Protein AF-A0A7J8EE40-F1 (afdb_monomer_lite)

Structure (mmCIF, N/CA/C/O backbone):
data_AF-A0A7J8EE40-F1
#
_entry.id   AF-A0A7J8EE40-F1
#
loop_
_atom_site.group_PDB
_atom_site.id
_atom_site.type_symbol
_atom_site.label_atom_id
_atom_site.label_alt_id
_atom_site.label_comp_id
_atom_site.label_asym_id
_atom_site.label_entity_id
_atom_site.label_seq_id
_atom_site.pdbx_PDB_ins_code
_atom_site.Cartn_x
_atom_site.Cartn_y
_atom_site.Cartn_z
_atom_site.occupancy
_atom_site.B_iso_or_equiv
_atom_site.auth_seq_id
_atom_site.auth_comp_id
_atom_site.auth_asym_id
_atom_site.auth_atom_id
_atom_site.pdbx_PDB_model_num
ATOM 1 N N . MET A 1 1 ? 17.249 2.485 -34.793 1.00 63.22 1 MET A N 1
ATOM 2 C CA . MET A 1 1 ? 15.797 2.549 -34.500 1.00 63.22 1 MET A CA 1
ATOM 3 C C . MET A 1 1 ? 15.400 1.572 -33.396 1.00 63.22 1 MET A C 1
ATOM 5 O O . MET A 1 1 ? 14.830 2.034 -32.425 1.00 63.22 1 MET A O 1
ATOM 9 N N . ALA A 1 2 ? 15.763 0.284 -33.465 1.00 83.50 2 ALA A N 1
ATOM 10 C CA . ALA A 1 2 ? 15.407 -0.695 -32.423 1.00 83.50 2 ALA A CA 1
ATOM 11 C C . ALA A 1 2 ? 15.972 -0.383 -31.015 1.00 83.50 2 ALA A C 1
ATOM 13 O O . ALA A 1 2 ? 15.252 -0.486 -30.031 1.00 83.50 2 ALA A O 1
ATOM 14 N N . GLU A 1 3 ? 17.230 0.056 -30.911 1.00 87.75 3 GLU A N 1
ATOM 15 C CA . GLU A 1 3 ? 17.862 0.392 -29.620 1.00 87.75 3 GLU A CA 1
ATOM 16 C C . GLU A 1 3 ? 17.229 1.620 -28.939 1.00 87.75 3 GLU A C 1
ATOM 18 O O . GLU A 1 3 ? 17.011 1.630 -27.730 1.00 87.75 3 GLU A O 1
ATOM 23 N N . ALA A 1 4 ? 16.862 2.640 -29.721 1.00 91.94 4 ALA A N 1
ATOM 24 C CA . ALA A 1 4 ? 16.192 3.832 -29.204 1.00 91.94 4 ALA A CA 1
ATOM 25 C C . ALA A 1 4 ? 14.808 3.506 -28.611 1.00 91.94 4 ALA A C 1
ATOM 27 O O . ALA A 1 4 ? 14.447 4.058 -27.571 1.00 91.94 4 ALA A O 1
ATOM 28 N N . GLU A 1 5 ? 14.059 2.580 -29.224 1.00 94.56 5 GLU A N 1
ATOM 29 C CA . GLU A 1 5 ? 12.792 2.102 -28.656 1.00 94.56 5 GLU A CA 1
ATOM 30 C C . GLU A 1 5 ? 13.018 1.302 -27.364 1.00 94.56 5 GLU A C 1
ATOM 32 O O . GLU A 1 5 ? 12.320 1.554 -26.388 1.00 94.56 5 GLU A O 1
ATOM 37 N N . LEU A 1 6 ? 14.046 0.446 -27.279 1.00 95.56 6 LEU A N 1
ATOM 38 C CA . LEU A 1 6 ? 14.386 -0.251 -26.025 1.00 95.56 6 LEU A CA 1
ATOM 39 C C . LEU A 1 6 ? 14.732 0.727 -24.889 1.00 95.56 6 LEU A C 1
ATOM 41 O O . LEU A 1 6 ? 14.293 0.548 -23.753 1.00 95.56 6 LEU A O 1
ATOM 45 N N . HIS A 1 7 ? 15.481 1.796 -25.171 1.00 97.19 7 HIS A N 1
ATOM 46 C CA . HIS A 1 7 ? 15.752 2.836 -24.174 1.00 97.19 7 HIS A CA 1
ATOM 47 C C . HIS A 1 7 ? 14.479 3.546 -23.704 1.00 97.19 7 HIS A C 1
ATOM 49 O O . HIS A 1 7 ? 14.327 3.819 -22.511 1.00 97.19 7 HIS A O 1
ATOM 55 N N . LYS A 1 8 ? 13.556 3.830 -24.624 1.00 97.38 8 LYS A N 1
ATOM 56 C CA . LYS A 1 8 ? 12.263 4.437 -24.307 1.00 97.38 8 LYS A CA 1
ATOM 57 C C . LYS A 1 8 ? 11.391 3.504 -23.465 1.00 97.38 8 LYS A C 1
ATOM 59 O O . LYS A 1 8 ? 10.875 3.946 -22.441 1.00 97.38 8 LYS A O 1
ATOM 64 N N . GLU A 1 9 ? 11.286 2.229 -23.833 1.00 97.25 9 GLU A N 1
ATOM 65 C CA . GLU A 1 9 ? 10.580 1.201 -23.054 1.00 97.25 9 GLU A CA 1
ATOM 66 C C . GLU A 1 9 ? 11.168 1.072 -21.643 1.00 97.25 9 GLU A C 1
ATOM 68 O O . GLU A 1 9 ? 10.432 1.005 -20.658 1.00 97.25 9 GLU A O 1
ATOM 73 N N . ARG A 1 10 ? 12.499 1.124 -21.512 1.00 97.75 10 ARG A N 1
ATOM 74 C CA . ARG A 1 10 ? 13.167 1.103 -20.207 1.00 97.75 10 ARG A CA 1
ATOM 75 C C . ARG A 1 10 ? 12.779 2.301 -19.342 1.00 97.75 10 ARG A C 1
ATOM 77 O O . ARG A 1 10 ? 12.469 2.137 -18.164 1.00 97.75 10 ARG A O 1
ATOM 84 N N . LEU A 1 11 ? 12.801 3.509 -19.906 1.00 98.31 11 LEU A N 1
ATOM 85 C CA . LEU A 1 11 ? 12.410 4.723 -19.182 1.00 98.31 11 LEU A CA 1
ATOM 86 C C . LEU A 1 11 ? 10.942 4.671 -18.745 1.00 98.31 11 LEU A C 1
ATOM 88 O O . LEU A 1 11 ? 10.630 5.068 -17.622 1.00 98.31 11 LEU A O 1
ATOM 92 N N . GLN A 1 12 ? 10.061 4.141 -19.596 1.00 98.31 12 GLN A N 1
ATOM 93 C CA . GLN A 1 12 ? 8.657 3.913 -19.256 1.00 98.31 12 GLN A CA 1
ATOM 94 C C . GLN A 1 12 ? 8.516 2.921 -18.096 1.00 98.31 12 GLN A C 1
ATOM 96 O O . GLN A 1 12 ? 7.866 3.250 -17.107 1.00 98.31 12 GLN A O 1
ATOM 101 N N . ALA A 1 13 ? 9.196 1.772 -18.150 1.00 98.25 13 ALA A N 1
ATOM 102 C CA . ALA A 1 13 ? 9.167 0.780 -17.075 1.00 98.25 13 ALA A CA 1
ATOM 103 C C . ALA A 1 13 ? 9.668 1.357 -15.737 1.00 98.25 13 ALA A C 1
ATOM 105 O O . ALA A 1 13 ? 9.078 1.106 -14.688 1.00 98.25 13 ALA A O 1
ATOM 106 N N . ILE A 1 14 ? 10.714 2.191 -15.754 1.00 98.44 14 ILE A N 1
ATOM 107 C CA . ILE A 1 14 ? 11.203 2.879 -14.548 1.00 98.44 14 ILE A CA 1
ATOM 108 C C . ILE A 1 14 ? 10.144 3.842 -13.995 1.00 98.44 14 ILE A C 1
ATOM 110 O O . ILE A 1 14 ? 9.914 3.864 -12.785 1.00 98.44 14 ILE A O 1
ATOM 114 N N . ALA A 1 15 ? 9.498 4.636 -14.851 1.00 98.56 15 ALA A N 1
ATOM 115 C CA . ALA A 1 15 ? 8.457 5.569 -14.425 1.00 98.56 15 ALA A CA 1
ATOM 116 C C . ALA A 1 15 ? 7.242 4.836 -13.828 1.00 98.56 15 ALA A C 1
ATOM 118 O O . ALA A 1 15 ? 6.746 5.220 -12.767 1.00 98.56 15 ALA A O 1
ATOM 119 N N . GLU A 1 16 ? 6.805 3.746 -14.459 1.00 98.56 16 GLU A N 1
ATOM 120 C CA . GLU A 1 16 ? 5.727 2.891 -13.953 1.00 98.56 16 GLU A CA 1
ATOM 121 C C . GLU A 1 16 ? 6.097 2.241 -12.617 1.00 98.56 16 GLU A C 1
ATOM 123 O O . GLU A 1 16 ? 5.300 2.280 -11.677 1.00 98.56 16 GLU A O 1
ATOM 128 N N . LYS A 1 17 ? 7.328 1.730 -12.485 1.00 98.56 17 LYS A N 1
ATOM 129 C CA . LYS A 1 17 ? 7.853 1.186 -11.225 1.00 98.56 17 LYS A CA 1
ATOM 130 C C . LYS A 1 17 ? 7.788 2.227 -10.109 1.00 98.56 17 LYS A C 1
ATOM 132 O O . LYS A 1 17 ? 7.279 1.940 -9.030 1.00 98.56 17 LYS A O 1
ATOM 137 N N . ARG A 1 18 ? 8.236 3.461 -10.370 1.00 98.50 18 ARG A N 1
ATOM 138 C CA . ARG A 1 18 ? 8.162 4.567 -9.398 1.00 98.50 18 ARG A CA 1
ATOM 139 C C . ARG A 1 18 ? 6.728 4.884 -8.989 1.00 98.50 18 ARG A C 1
ATOM 141 O O . ARG A 1 18 ? 6.476 5.067 -7.803 1.00 98.50 18 ARG A O 1
ATOM 148 N N . LYS A 1 19 ? 5.795 4.892 -9.943 1.00 98.62 19 LYS A N 1
ATOM 149 C CA . LYS A 1 19 ? 4.369 5.080 -9.656 1.00 98.62 19 LYS A CA 1
ATOM 150 C C . LYS A 1 19 ? 3.834 3.980 -8.732 1.00 98.62 19 LYS A C 1
ATOM 152 O O . LYS A 1 19 ? 3.134 4.286 -7.769 1.00 98.62 19 LYS A O 1
ATOM 157 N N . ARG A 1 20 ? 4.192 2.715 -8.972 1.00 98.38 20 ARG A N 1
ATOM 158 C CA . ARG A 1 20 ? 3.771 1.610 -8.094 1.00 98.38 20 ARG A CA 1
ATOM 159 C C . ARG A 1 20 ? 4.398 1.673 -6.713 1.00 98.38 20 ARG A C 1
ATOM 161 O O . ARG A 1 20 ? 3.694 1.46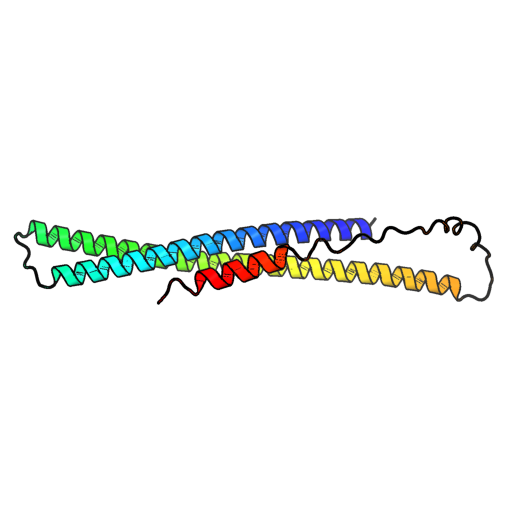3 -5.737 1.00 98.38 20 ARG A O 1
ATOM 168 N N . GLN A 1 21 ? 5.662 2.070 -6.610 1.00 98.69 21 GLN A N 1
ATOM 169 C CA . GLN A 1 21 ? 6.301 2.309 -5.315 1.00 98.69 21 GLN A CA 1
ATOM 170 C C . GLN A 1 21 ? 5.566 3.382 -4.499 1.00 98.69 21 GLN A C 1
ATOM 172 O O . GLN A 1 21 ? 5.340 3.184 -3.310 1.00 98.69 21 GLN A O 1
ATOM 177 N N . THR A 1 22 ? 5.142 4.486 -5.126 1.00 98.56 22 THR A N 1
ATOM 178 C CA . THR A 1 22 ? 4.371 5.527 -4.422 1.00 98.56 22 THR A CA 1
ATOM 179 C C . THR A 1 22 ? 2.982 5.057 -3.993 1.00 98.56 22 THR A C 1
ATOM 181 O O . THR A 1 22 ? 2.508 5.449 -2.933 1.00 98.56 22 THR A O 1
ATOM 184 N N . GLU A 1 23 ? 2.336 4.206 -4.789 1.00 98.62 23 GLU A N 1
ATOM 185 C CA . GLU A 1 23 ? 1.025 3.639 -4.459 1.00 98.62 23 GLU A CA 1
ATOM 186 C C . GLU A 1 23 ? 1.116 2.639 -3.297 1.00 98.62 23 GLU A C 1
ATOM 188 O O . GLU A 1 23 ? 0.312 2.707 -2.369 1.00 98.62 23 GLU A O 1
ATOM 193 N N . ILE A 1 24 ? 2.141 1.778 -3.297 1.00 98.75 24 ILE A N 1
ATOM 194 C CA . ILE A 1 24 ? 2.444 0.853 -2.193 1.00 98.75 24 ILE A CA 1
ATOM 195 C C . ILE A 1 24 ? 2.705 1.627 -0.898 1.00 98.75 24 ILE A C 1
ATOM 197 O O . ILE A 1 24 ? 2.150 1.280 0.140 1.00 98.75 24 ILE A O 1
ATOM 201 N N . GLU A 1 25 ? 3.521 2.682 -0.951 1.00 98.81 25 GLU A N 1
ATOM 202 C CA . GLU A 1 25 ? 3.813 3.519 0.217 1.00 98.81 25 GLU A CA 1
ATOM 203 C C . GLU A 1 25 ? 2.540 4.171 0.775 1.00 98.81 25 GLU A C 1
ATOM 205 O O . GLU A 1 25 ? 2.297 4.115 1.977 1.00 98.81 25 GLU A O 1
ATOM 210 N N . GLY A 1 26 ? 1.680 4.715 -0.093 1.00 98.75 26 GLY A N 1
ATOM 211 C CA . GLY A 1 26 ? 0.396 5.278 0.330 1.00 98.75 26 GLY A CA 1
ATOM 212 C C . GLY A 1 26 ? -0.517 4.240 0.989 1.00 98.75 26 GLY A C 1
ATOM 213 O O . GLY A 1 26 ? -1.113 4.508 2.029 1.00 98.75 26 GLY A O 1
ATOM 214 N N . LYS A 1 27 ? -0.585 3.024 0.435 1.00 98.69 27 LYS A N 1
ATOM 215 C CA . LYS A 1 27 ? -1.369 1.923 1.013 1.00 98.69 27 LYS A CA 1
ATOM 216 C C . LYS A 1 27 ? -0.823 1.443 2.356 1.00 98.69 27 LYS A C 1
ATOM 218 O O . LYS A 1 27 ? -1.604 1.110 3.241 1.00 98.69 27 LYS A O 1
ATOM 223 N N . ARG A 1 28 ? 0.500 1.430 2.530 1.00 98.69 28 ARG A N 1
ATOM 224 C CA . ARG A 1 28 ? 1.144 1.100 3.811 1.00 98.69 28 ARG A CA 1
ATOM 225 C C . ARG A 1 28 ? 0.840 2.142 4.885 1.00 98.69 28 ARG A C 1
ATOM 227 O O . ARG A 1 28 ? 0.533 1.764 6.006 1.00 98.69 28 ARG A O 1
ATOM 234 N N . GLN A 1 29 ? 0.835 3.424 4.527 1.00 98.81 29 GLN A N 1
ATOM 235 C CA . GLN A 1 29 ? 0.412 4.489 5.442 1.00 98.81 29 GLN A CA 1
ATOM 236 C C . GLN A 1 29 ? -1.058 4.322 5.856 1.00 98.81 29 GLN A C 1
ATOM 238 O O . GLN A 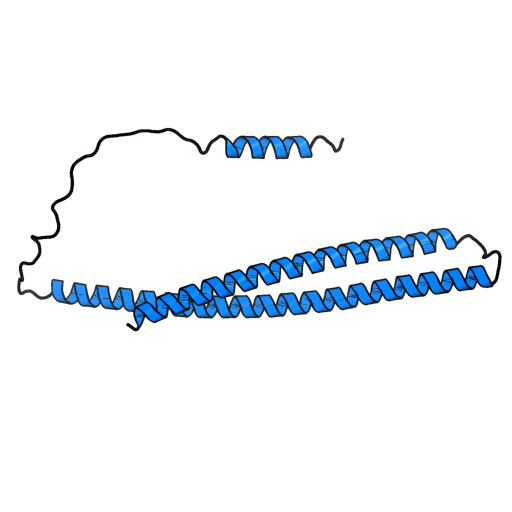1 29 ? -1.365 4.383 7.043 1.00 98.81 29 GLN A O 1
ATOM 243 N N . GLU A 1 30 ? -1.953 4.021 4.906 1.00 98.75 30 GLU A N 1
ATOM 244 C CA . GLU A 1 30 ? -3.364 3.715 5.201 1.00 98.75 30 GLU A CA 1
ATOM 245 C C . GLU A 1 30 ? -3.498 2.505 6.146 1.00 98.75 30 GLU A C 1
ATOM 247 O O . GLU A 1 30 ? -4.292 2.522 7.087 1.00 98.75 30 GLU A O 1
ATOM 252 N N . LEU A 1 31 ? -2.702 1.455 5.927 1.00 98.81 31 LEU A N 1
ATOM 253 C CA . LEU A 1 31 ? -2.672 0.266 6.779 1.00 98.81 31 LEU A CA 1
ATOM 254 C C . LEU A 1 31 ? -2.230 0.605 8.211 1.00 98.81 31 LEU A C 1
ATOM 256 O O . LEU A 1 31 ? -2.899 0.202 9.164 1.00 98.81 31 LEU A O 1
ATOM 260 N N . ASP A 1 32 ? -1.152 1.373 8.367 1.00 98.75 32 ASP A N 1
ATOM 261 C CA . ASP A 1 32 ? -0.636 1.796 9.672 1.00 98.75 32 ASP A CA 1
ATOM 262 C C . ASP A 1 32 ? -1.666 2.637 10.445 1.00 98.75 32 ASP A C 1
ATOM 264 O O . ASP A 1 32 ? -1.873 2.429 11.647 1.00 98.75 32 ASP A O 1
ATOM 268 N N . GLU A 1 33 ? -2.371 3.542 9.759 1.00 98.69 33 GLU A N 1
ATOM 269 C CA . GLU A 1 33 ? -3.470 4.320 10.338 1.00 98.69 33 GLU A CA 1
ATOM 270 C C . GLU A 1 33 ? -4.604 3.415 10.838 1.00 98.69 33 GLU A C 1
ATOM 272 O O . GLU A 1 33 ? -5.096 3.588 11.958 1.00 98.69 33 GLU A O 1
ATOM 277 N N . GLN A 1 34 ? -5.002 2.412 10.052 1.00 98.56 34 GLN A N 1
ATOM 278 C CA . GLN A 1 34 ? -6.055 1.479 10.456 1.00 98.56 34 GLN A CA 1
ATOM 279 C C . GLN A 1 34 ? -5.633 0.565 11.607 1.00 98.56 34 GLN A C 1
ATOM 281 O O . GLN A 1 34 ? -6.439 0.313 12.506 1.00 98.56 34 GLN A O 1
ATOM 286 N N . ILE A 1 35 ? -4.374 0.123 11.641 1.00 98.62 35 ILE A N 1
ATOM 287 C CA . ILE A 1 35 ? -3.815 -0.631 12.770 1.00 98.62 35 ILE A CA 1
ATOM 288 C C . ILE A 1 35 ? -3.859 0.218 14.044 1.00 98.62 35 ILE A C 1
ATOM 290 O O . ILE A 1 35 ? -4.295 -0.266 15.094 1.00 98.62 35 ILE A O 1
ATOM 294 N N . LEU A 1 36 ? -3.462 1.491 13.964 1.00 98.56 36 LEU A N 1
ATOM 295 C CA . LEU A 1 36 ? -3.511 2.409 15.101 1.00 98.56 36 LEU A CA 1
ATOM 296 C C . LEU A 1 36 ? -4.951 2.614 15.599 1.00 98.56 36 LEU A C 1
ATOM 298 O O . LEU A 1 36 ? -5.212 2.547 16.805 1.00 98.56 36 LEU A O 1
ATOM 302 N N . LEU A 1 37 ? -5.903 2.812 14.683 1.00 98.31 37 LEU A N 1
ATOM 303 C CA . LEU A 1 37 ? -7.325 2.930 15.018 1.00 98.31 37 LEU A CA 1
ATOM 304 C C . LEU A 1 37 ? -7.866 1.653 15.668 1.00 98.31 37 LEU A C 1
ATOM 306 O O . LEU A 1 37 ? -8.577 1.735 16.672 1.00 98.31 37 LEU A O 1
ATOM 310 N N . LEU A 1 38 ? -7.497 0.479 15.153 1.00 98.44 38 LEU A N 1
ATOM 311 C CA . LEU A 1 38 ? -7.892 -0.811 15.715 1.00 98.44 38 LEU A CA 1
ATOM 312 C C . LEU A 1 38 ? -7.381 -0.971 17.148 1.00 98.44 38 LEU A C 1
ATOM 314 O O . LEU A 1 38 ? -8.137 -1.380 18.032 1.00 98.44 38 LEU A O 1
ATOM 318 N N . GLN A 1 39 ? -6.118 -0.622 17.400 1.00 98.25 39 GLN A N 1
ATOM 319 C CA . GLN A 1 39 ? -5.536 -0.647 18.743 1.00 98.25 39 GLN A CA 1
ATOM 320 C C . GLN A 1 39 ? -6.291 0.279 19.702 1.00 98.25 39 GLN A C 1
ATOM 322 O O . GLN A 1 39 ? -6.618 -0.127 20.822 1.00 98.25 39 GLN A O 1
ATOM 327 N N . HIS A 1 40 ? -6.609 1.499 19.262 1.00 97.19 40 HIS A N 1
ATOM 328 C CA . HIS A 1 40 ? -7.382 2.443 20.063 1.00 97.19 40 HIS A CA 1
ATOM 329 C C . HIS A 1 40 ? -8.789 1.908 20.372 1.00 97.19 40 HIS A C 1
ATOM 331 O O . HIS A 1 40 ? -9.195 1.910 21.535 1.00 97.19 40 HIS A O 1
ATOM 337 N N . CYS A 1 41 ? -9.511 1.394 19.371 1.00 96.19 41 CYS A N 1
ATOM 338 C CA . CYS A 1 41 ? -10.840 0.802 19.551 1.00 96.19 41 CYS A CA 1
ATOM 339 C C . CYS A 1 41 ? -10.812 -0.386 20.523 1.00 96.19 41 CYS A C 1
ATOM 341 O O . CYS A 1 41 ? -11.600 -0.419 21.467 1.00 96.19 41 CYS A O 1
ATOM 343 N N . LYS A 1 42 ? -9.859 -1.314 20.372 1.00 96.44 42 LYS A N 1
ATOM 344 C CA . LYS A 1 42 ? -9.699 -2.457 21.289 1.00 96.44 42 LYS A CA 1
ATOM 345 C C . LYS A 1 42 ? -9.409 -2.014 22.725 1.00 96.44 42 LYS A C 1
ATOM 347 O O . LYS A 1 42 ? -9.986 -2.555 23.667 1.00 96.44 42 LYS A O 1
ATOM 352 N N . SER A 1 43 ? -8.541 -1.017 22.897 1.00 96.94 43 SER A N 1
ATOM 353 C CA . SER A 1 43 ? -8.207 -0.453 24.211 1.00 96.94 43 SER A CA 1
ATOM 354 C C . SER A 1 43 ? -9.411 0.232 24.868 1.00 96.94 43 SER A C 1
ATOM 356 O O . SER A 1 43 ? -9.680 0.008 26.051 1.00 96.94 43 SER A O 1
ATOM 358 N N . LYS A 1 44 ? -10.174 1.017 24.094 1.00 94.88 44 LYS A N 1
ATOM 359 C CA . LYS A 1 44 ? -11.409 1.676 24.541 1.00 94.88 44 LYS A CA 1
ATOM 360 C C . LYS A 1 44 ? -12.440 0.653 25.018 1.00 94.88 44 LYS A C 1
ATOM 362 O O . LYS A 1 44 ? -12.868 0.741 26.164 1.00 94.88 44 LYS A O 1
ATOM 367 N N . LEU A 1 45 ? -12.748 -0.351 24.196 1.00 93.25 45 LEU A N 1
ATOM 368 C CA . LEU A 1 45 ? -13.713 -1.407 24.513 1.00 93.25 45 LEU A CA 1
ATOM 369 C C . LEU A 1 45 ? -13.335 -2.145 25.805 1.00 93.25 45 LEU A C 1
ATOM 371 O O . LEU A 1 45 ? -14.159 -2.307 26.705 1.00 93.25 45 LEU A O 1
ATOM 375 N N . LEU A 1 46 ? -12.066 -2.545 25.944 1.00 94.12 46 LEU A N 1
ATOM 376 C CA . LEU A 1 46 ? -11.592 -3.228 27.150 1.00 94.12 46 LEU A CA 1
ATOM 377 C C . LEU A 1 46 ? -11.711 -2.340 28.395 1.00 94.12 46 LEU A C 1
ATOM 379 O O . LEU A 1 46 ? -12.134 -2.812 29.453 1.00 94.12 46 LEU A O 1
ATOM 383 N N . ARG A 1 47 ? -11.342 -1.059 28.276 1.00 94.38 47 ARG A N 1
ATOM 384 C CA . ARG A 1 47 ? -11.454 -0.091 29.371 1.00 94.38 47 ARG A CA 1
ATOM 385 C C . ARG A 1 47 ? -12.908 0.089 29.795 1.00 94.38 47 ARG A C 1
ATOM 387 O O . ARG A 1 47 ? -13.182 0.046 30.989 1.00 94.38 47 ARG A O 1
ATOM 394 N N . GLU A 1 48 ? -13.825 0.272 28.852 1.00 91.88 48 GLU A N 1
ATOM 395 C CA . GLU A 1 48 ? -15.255 0.438 29.136 1.00 91.88 48 GLU A CA 1
ATOM 396 C C . GLU A 1 48 ? -15.832 -0.806 29.818 1.00 91.88 48 GLU A C 1
ATOM 398 O O . GLU A 1 48 ? -16.463 -0.695 30.871 1.00 91.88 48 GLU A O 1
ATOM 403 N N . LYS A 1 49 ? -15.507 -2.002 29.314 1.00 91.75 49 LYS A N 1
ATOM 404 C CA . LYS A 1 49 ? -15.892 -3.270 29.949 1.00 91.75 49 LYS A CA 1
ATOM 405 C C . LYS A 1 49 ? -15.394 -3.371 31.393 1.00 91.75 49 LYS A C 1
ATOM 407 O O . LYS A 1 49 ? -16.149 -3.784 32.270 1.00 91.75 49 LYS A O 1
ATOM 412 N N . TRP A 1 50 ? -14.147 -2.975 31.652 1.00 92.88 50 TRP A N 1
ATOM 413 C CA . TRP A 1 50 ? -13.570 -2.993 32.999 1.00 92.88 50 TRP A CA 1
ATOM 414 C C . TRP A 1 50 ? -14.240 -1.986 33.942 1.00 92.88 50 TRP A C 1
ATOM 416 O O . TRP A 1 50 ? -14.532 -2.319 35.088 1.00 92.88 50 TRP A O 1
ATOM 426 N N . LEU A 1 51 ? -14.515 -0.767 33.464 1.00 90.88 51 LEU A N 1
ATOM 427 C CA . LEU A 1 51 ? -15.197 0.271 34.246 1.00 90.88 51 LEU A CA 1
ATOM 428 C C . LEU A 1 51 ? -16.615 -0.158 34.655 1.00 90.88 51 LEU A C 1
ATOM 430 O O . LEU A 1 51 ? -17.056 0.154 35.759 1.00 90.88 51 LEU A O 1
ATOM 434 N N . LEU A 1 52 ? -17.313 -0.899 33.789 1.00 89.19 52 LEU A N 1
ATOM 435 C CA . LEU A 1 52 ? -18.711 -1.285 33.992 1.00 89.19 52 LEU A CA 1
ATOM 436 C C . LEU A 1 52 ? -18.900 -2.609 34.751 1.00 89.19 52 LEU A C 1
ATOM 438 O O . LEU A 1 52 ? -19.983 -2.847 35.281 1.00 89.19 52 LEU A O 1
ATOM 442 N N . GLN A 1 53 ? -17.866 -3.450 34.870 1.00 85.88 53 GLN A N 1
ATOM 443 C CA . GLN A 1 53 ? -17.955 -4.781 35.493 1.00 85.88 53 GLN A CA 1
ATOM 444 C C . GLN A 1 53 ? -18.400 -4.763 36.973 1.00 85.88 53 GLN A C 1
ATOM 446 O O . GLN A 1 53 ? -18.909 -5.765 37.472 1.00 85.88 53 GLN A O 1
ATOM 451 N N . GLY A 1 54 ? -18.226 -3.639 37.678 1.00 81.31 54 GLY A N 1
ATOM 452 C CA . GLY A 1 54 ? -18.621 -3.466 39.083 1.00 81.31 54 GLY A CA 1
ATOM 453 C C . GLY A 1 54 ? -19.828 -2.552 39.321 1.00 81.31 54 GLY A C 1
ATOM 454 O O . GLY A 1 54 ? -20.214 -2.366 40.474 1.00 81.31 54 GLY A O 1
ATOM 455 N N . MET A 1 55 ? -20.415 -1.966 38.270 1.00 81.75 55 MET A N 1
ATOM 456 C CA . MET A 1 55 ? -21.532 -1.023 38.390 1.00 81.75 55 MET A CA 1
ATOM 457 C C . MET A 1 55 ? -22.848 -1.683 37.947 1.00 81.75 55 MET A C 1
ATOM 459 O O . MET A 1 55 ? -23.009 -1.973 36.753 1.00 81.75 55 MET A O 1
ATOM 463 N N . PRO A 1 56 ? -23.809 -1.922 38.864 1.00 77.50 56 PRO A N 1
ATOM 464 C CA . PRO A 1 56 ? -25.145 -2.350 38.464 1.00 77.50 56 PRO A CA 1
ATOM 465 C C . PRO A 1 56 ? -25.790 -1.243 37.622 1.00 77.50 56 PRO A C 1
ATOM 467 O O . PRO A 1 56 ? -25.690 -0.071 37.979 1.00 77.50 56 PRO A O 1
ATOM 470 N N . ALA A 1 57 ? -26.430 -1.607 36.506 1.00 81.38 57 ALA A N 1
ATOM 471 C CA . ALA A 1 57 ? -27.224 -0.648 35.741 1.00 81.38 57 ALA A CA 1
ATOM 472 C C . ALA A 1 57 ? -28.352 -0.109 36.631 1.00 81.38 57 ALA A C 1
ATOM 474 O O . ALA A 1 57 ? -29.034 -0.891 37.303 1.00 81.38 57 ALA A O 1
ATOM 475 N N . GLY A 1 58 ? -28.540 1.211 36.655 1.00 80.50 58 GLY A N 1
ATOM 476 C CA . GLY A 1 58 ? -29.593 1.855 37.437 1.00 80.50 58 GLY A CA 1
ATOM 477 C C . GLY A 1 58 ? -30.987 1.598 36.864 1.00 80.50 58 GLY A C 1
ATOM 478 O O . GLY A 1 58 ? -31.967 1.605 37.610 1.00 80.50 58 GLY A O 1
ATOM 479 N N . THR A 1 59 ? -31.084 1.329 35.557 1.00 90.06 59 THR A N 1
ATOM 480 C CA . THR A 1 59 ? -32.329 1.008 34.843 1.00 90.06 59 THR A CA 1
ATOM 481 C C . THR A 1 59 ? -32.102 -0.036 33.739 1.00 90.06 59 THR A C 1
ATOM 483 O O . THR A 1 59 ? -30.974 -0.283 33.313 1.00 90.06 59 THR A O 1
ATOM 486 N N . ALA A 1 60 ? -33.184 -0.652 33.247 1.00 88.88 60 ALA A N 1
ATOM 487 C CA . ALA A 1 60 ? -33.123 -1.559 32.094 1.00 88.88 60 ALA A CA 1
ATOM 488 C C . ALA A 1 60 ? -32.686 -0.841 30.802 1.00 88.88 60 ALA A C 1
ATOM 490 O O . ALA A 1 60 ? -31.971 -1.417 29.991 1.00 88.88 60 ALA A O 1
ATOM 491 N N . GLU A 1 61 ? -33.072 0.426 30.649 1.00 91.56 61 GLU A N 1
ATOM 492 C CA . GLU A 1 61 ? -32.680 1.270 29.516 1.00 91.56 61 GLU A CA 1
ATOM 493 C C . GLU A 1 61 ? -31.170 1.555 29.521 1.00 91.56 61 GLU A C 1
ATOM 495 O O . GLU A 1 61 ? -30.525 1.502 28.478 1.00 91.56 61 GLU A O 1
ATOM 500 N N . GLU A 1 62 ? -30.576 1.766 30.700 1.00 89.12 62 GLU A N 1
ATOM 501 C CA . GLU A 1 62 ? -29.126 1.921 30.844 1.00 89.12 62 GLU A CA 1
ATOM 502 C C . GLU A 1 62 ? -28.383 0.615 30.519 1.00 89.12 62 GLU A C 1
ATOM 504 O O . GLU A 1 62 ? -27.370 0.640 29.827 1.00 89.12 62 GLU A O 1
ATOM 509 N N . GLU A 1 63 ? -28.896 -0.541 30.950 1.00 89.12 63 GLU A N 1
ATOM 510 C CA . GLU A 1 63 ? -28.335 -1.847 30.574 1.00 89.12 63 GLU A CA 1
ATOM 511 C C . GLU A 1 63 ? -28.362 -2.074 29.055 1.00 89.12 63 GLU A C 1
ATOM 513 O O . GLU A 1 63 ? -27.386 -2.563 28.484 1.00 89.12 63 GLU A O 1
ATOM 518 N N . GLU A 1 64 ? -29.457 -1.704 28.393 1.00 92.19 64 GLU A N 1
ATOM 519 C CA . GLU A 1 64 ? -29.605 -1.861 26.948 1.00 92.19 64 GLU A CA 1
ATOM 520 C C . GLU A 1 64 ? -28.707 -0.892 26.168 1.00 92.19 64 GLU A C 1
ATOM 522 O O . GLU A 1 64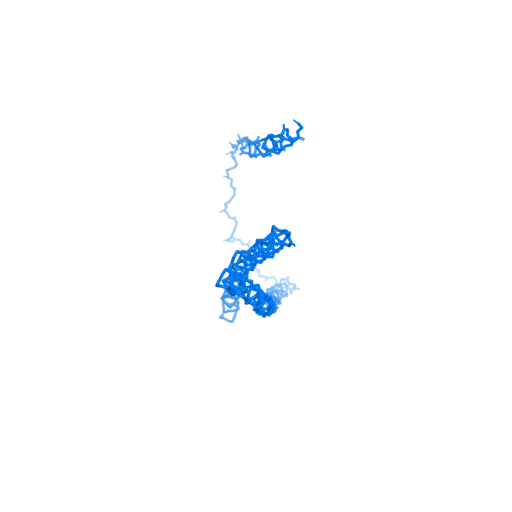 ? -28.030 -1.316 25.232 1.00 92.19 64 GLU A O 1
ATOM 527 N N . ALA A 1 65 ? -28.586 0.362 26.613 1.00 91.38 65 ALA A N 1
ATOM 528 C CA . ALA A 1 65 ? -27.633 1.319 26.050 1.00 91.38 65 ALA A CA 1
ATOM 529 C C . ALA A 1 65 ? -26.179 0.826 26.176 1.00 91.38 65 ALA A C 1
ATOM 531 O O . ALA A 1 65 ? -25.406 0.918 25.221 1.00 91.38 65 ALA A O 1
ATOM 532 N N . ARG A 1 66 ? -25.811 0.229 27.323 1.00 89.00 66 ARG A N 1
ATOM 533 C CA . ARG A 1 66 ? -24.481 -0.378 27.523 1.00 89.00 66 ARG A CA 1
ATOM 534 C C . ARG A 1 66 ? -24.225 -1.531 26.554 1.00 89.00 66 ARG A C 1
ATOM 536 O O . ARG A 1 66 ? -23.115 -1.654 26.038 1.00 89.00 66 ARG A O 1
ATOM 543 N N . ARG A 1 67 ? -25.232 -2.372 26.296 1.00 90.06 67 ARG A N 1
ATOM 544 C CA . ARG A 1 67 ? -25.114 -3.470 25.323 1.00 90.06 67 ARG A CA 1
ATOM 545 C C . ARG A 1 67 ? -24.946 -2.957 23.905 1.00 90.06 67 ARG A C 1
ATOM 547 O O . ARG A 1 67 ? -23.999 -3.367 23.247 1.00 90.06 67 ARG A O 1
ATOM 554 N N . GLN A 1 68 ? -25.799 -2.032 23.473 1.00 93.62 68 GLN A N 1
ATOM 555 C CA . GLN A 1 68 ? -25.730 -1.463 22.125 1.00 93.62 68 GLN A CA 1
ATOM 556 C C . GLN A 1 68 ? -24.369 -0.816 21.854 1.00 93.62 68 GLN A C 1
ATOM 558 O O . GLN A 1 68 ? -23.777 -1.053 20.805 1.00 93.62 68 GLN A O 1
ATOM 563 N N . GLN A 1 69 ? -23.826 -0.071 22.822 1.00 91.56 69 GLN A N 1
ATOM 564 C CA . GLN A 1 69 ? -22.492 0.519 22.700 1.00 91.56 69 GLN A CA 1
ATOM 565 C C . GLN A 1 69 ? -21.393 -0.546 22.560 1.00 91.56 69 GLN A C 1
ATOM 567 O O . GLN A 1 69 ? -20.513 -0.412 21.711 1.00 91.56 69 GLN A O 1
ATOM 572 N N . SER A 1 70 ? -21.441 -1.615 23.363 1.00 90.81 70 SER A N 1
ATOM 573 C CA . SER A 1 70 ? -20.480 -2.721 23.257 1.00 90.81 70 SER A CA 1
ATOM 574 C C . SER A 1 70 ? -20.567 -3.413 21.896 1.00 90.81 70 SER A C 1
ATOM 576 O O . SER A 1 70 ? -19.538 -3.711 21.298 1.00 90.81 70 SER A O 1
ATOM 578 N N . GLU A 1 71 ? -21.779 -3.652 21.394 1.00 93.75 71 GLU A N 1
ATOM 579 C CA . GLU A 1 71 ? -22.009 -4.265 20.083 1.00 93.75 71 GLU A CA 1
ATOM 580 C C . GLU A 1 71 ? -21.497 -3.375 18.939 1.00 93.75 71 GLU A C 1
ATOM 582 O O . GLU A 1 71 ? -20.882 -3.877 17.997 1.00 93.75 71 GLU A O 1
ATOM 587 N N . GLU A 1 72 ? -21.688 -2.055 19.027 1.00 95.12 72 GLU A N 1
ATOM 588 C CA . GLU A 1 72 ? -21.171 -1.098 18.044 1.00 95.12 72 GLU A CA 1
ATOM 589 C C . GLU A 1 72 ? -19.635 -1.051 18.040 1.00 95.12 72 GLU A C 1
ATOM 591 O O . GLU A 1 72 ? -19.014 -1.100 16.973 1.00 95.12 72 GLU A O 1
ATOM 596 N N . ASP A 1 73 ? -19.003 -1.012 19.218 1.00 93.69 73 ASP A N 1
ATOM 597 C CA . ASP A 1 73 ? -17.543 -1.027 19.333 1.00 93.69 73 ASP A CA 1
ATOM 598 C C . ASP A 1 73 ? -16.954 -2.368 18.836 1.00 93.69 73 ASP A C 1
ATOM 600 O O . ASP A 1 73 ? -15.949 -2.366 18.118 1.00 93.69 73 ASP A O 1
ATOM 604 N N . GLU A 1 74 ? -17.586 -3.511 19.139 1.00 94.62 74 GLU A N 1
ATOM 605 C CA . GLU A 1 74 ? -17.197 -4.829 18.603 1.00 94.62 74 GLU A CA 1
ATOM 606 C C . GLU A 1 74 ? -17.327 -4.885 17.077 1.00 94.62 74 GLU A C 1
ATOM 608 O O . GLU A 1 74 ? -16.429 -5.368 16.378 1.00 94.62 74 GLU A O 1
ATOM 613 N N . PHE A 1 75 ? -18.421 -4.349 16.538 1.00 97.06 75 PHE A N 1
ATOM 614 C CA . PHE A 1 75 ? -18.635 -4.271 15.100 1.00 97.06 75 PHE A CA 1
ATOM 615 C C . PHE A 1 75 ? -17.577 -3.399 14.418 1.00 97.06 75 PHE A C 1
ATOM 617 O O . PHE A 1 75 ? -17.019 -3.789 13.389 1.00 97.06 75 PHE A O 1
ATOM 624 N N . ARG A 1 76 ? -17.235 -2.252 15.012 1.00 96.94 76 ARG A N 1
ATOM 625 C CA . ARG A 1 76 ? -16.187 -1.361 14.504 1.00 96.94 76 ARG A CA 1
ATOM 626 C C . ARG A 1 76 ? -14.808 -2.016 14.523 1.00 96.94 76 ARG A C 1
ATOM 628 O O . ARG A 1 76 ? -14.046 -1.848 13.572 1.00 96.94 76 ARG A O 1
ATOM 635 N N . VAL A 1 77 ? -14.491 -2.784 15.567 1.00 97.94 77 VAL A N 1
ATOM 636 C CA . VAL A 1 77 ? -13.263 -3.594 15.633 1.00 97.94 77 VAL A CA 1
ATOM 637 C C . VAL A 1 77 ? -13.210 -4.576 14.466 1.00 97.94 77 VAL A C 1
ATOM 639 O O . VAL A 1 77 ? -12.204 -4.617 13.760 1.00 97.94 77 VAL A O 1
ATOM 642 N N . LYS A 1 78 ? -14.303 -5.302 14.213 1.00 98.19 78 LYS A N 1
ATOM 643 C CA . LYS A 1 78 ? -14.372 -6.268 13.112 1.00 98.19 78 LYS A CA 1
ATOM 644 C C . LYS A 1 78 ? -14.198 -5.607 11.741 1.00 98.19 78 LYS A C 1
ATOM 646 O O . LYS A 1 78 ? -13.437 -6.103 10.920 1.00 98.19 78 LYS A O 1
ATOM 651 N N . GLN A 1 79 ? -14.838 -4.460 11.507 1.00 98.44 79 GLN A N 1
ATOM 652 C CA . GLN A 1 79 ? -14.666 -3.711 10.256 1.00 98.44 79 GLN A CA 1
ATOM 653 C C . GLN A 1 79 ? -13.212 -3.292 10.010 1.00 98.44 79 GLN A C 1
ATOM 655 O O . GLN A 1 79 ? -12.727 -3.369 8.883 1.00 98.44 79 GLN A O 1
ATOM 660 N N . LEU A 1 80 ? -12.517 -2.833 11.053 1.00 98.38 80 LEU A N 1
ATOM 661 C CA . LEU A 1 80 ? -11.108 -2.455 10.953 1.00 98.38 80 LEU A CA 1
ATOM 662 C C . LEU A 1 80 ? -10.222 -3.673 10.660 1.00 98.38 80 LEU A C 1
ATOM 664 O O . LEU A 1 80 ? -9.317 -3.571 9.839 1.00 98.38 80 LEU A O 1
ATOM 668 N N . GLU A 1 81 ? -10.499 -4.826 11.272 1.00 98.38 81 GLU A N 1
ATOM 669 C CA . GLU A 1 81 ? -9.789 -6.079 10.979 1.00 98.38 81 GLU A CA 1
ATOM 670 C C . GLU A 1 81 ? -9.986 -6.529 9.525 1.00 98.38 81 GLU A C 1
ATOM 672 O O . GLU A 1 81 ? -9.006 -6.840 8.846 1.00 98.38 81 GLU A O 1
ATOM 677 N N . ASP A 1 82 ? -11.223 -6.497 9.022 1.00 98.69 82 ASP A N 1
ATOM 678 C CA . ASP A 1 82 ? -11.536 -6.847 7.631 1.00 98.69 82 ASP A CA 1
ATOM 679 C C . ASP A 1 82 ? -10.840 -5.889 6.643 1.00 98.69 82 ASP A C 1
ATOM 681 O O . ASP A 1 82 ? -10.281 -6.310 5.625 1.00 98.69 82 ASP A O 1
ATOM 685 N N . ASN A 1 83 ? -10.819 -4.588 6.948 1.00 98.69 83 ASN A N 1
ATOM 686 C CA . ASN A 1 83 ? -10.137 -3.597 6.119 1.00 98.69 83 ASN A CA 1
ATOM 687 C C . ASN A 1 83 ? -8.613 -3.758 6.122 1.00 98.69 83 ASN A C 1
ATOM 689 O O . ASN A 1 83 ? -7.998 -3.604 5.067 1.00 98.69 83 ASN A O 1
ATOM 693 N N . ILE A 1 84 ? -8.014 -4.064 7.275 1.00 98.75 84 ILE A N 1
ATOM 694 C CA . ILE A 1 84 ? -6.581 -4.358 7.404 1.00 98.75 84 ILE A CA 1
ATOM 695 C C . ILE A 1 84 ? -6.219 -5.546 6.512 1.00 98.75 84 ILE A C 1
ATOM 697 O O . ILE A 1 84 ? -5.324 -5.421 5.680 1.00 98.75 84 ILE A O 1
ATOM 701 N N . GLN A 1 85 ? -6.971 -6.649 6.590 1.00 98.75 85 GLN A N 1
ATOM 702 C CA . GLN A 1 85 ? -6.731 -7.827 5.747 1.00 98.75 85 GLN A CA 1
ATOM 703 C C . GLN A 1 85 ? -6.844 -7.504 4.253 1.00 98.75 85 GLN A C 1
ATOM 705 O O . GLN A 1 85 ? -6.022 -7.947 3.449 1.00 98.75 85 GLN A O 1
ATOM 710 N N . ARG A 1 86 ? -7.850 -6.711 3.862 1.00 98.75 86 ARG A N 1
ATOM 711 C CA . ARG A 1 86 ? -7.999 -6.245 2.477 1.00 98.75 86 ARG A CA 1
ATOM 712 C C . ARG A 1 86 ? -6.793 -5.410 2.035 1.00 98.75 86 ARG A C 1
ATOM 714 O O . ARG A 1 86 ? -6.279 -5.631 0.941 1.00 98.75 86 ARG A O 1
ATOM 721 N N . LEU A 1 87 ? -6.337 -4.463 2.857 1.00 98.69 87 LEU A N 1
ATOM 722 C CA . LEU A 1 87 ? -5.181 -3.620 2.538 1.00 98.69 87 LEU A CA 1
ATOM 723 C C . LEU A 1 87 ? -3.890 -4.426 2.416 1.00 98.69 87 LEU A C 1
ATOM 725 O O . LEU A 1 87 ? -3.121 -4.187 1.489 1.00 98.69 87 LEU A O 1
ATOM 729 N N . GLU A 1 88 ? -3.668 -5.403 3.292 1.00 98.75 88 GLU A N 1
ATOM 730 C CA . GLU A 1 88 ? -2.524 -6.316 3.202 1.00 98.75 88 GLU A CA 1
ATOM 731 C C . GLU A 1 88 ? -2.515 -7.073 1.863 1.00 98.75 88 GLU A C 1
ATOM 733 O O . GLU A 1 88 ? -1.481 -7.143 1.195 1.00 98.75 88 GLU A O 1
ATOM 738 N N . GLN A 1 89 ? -3.674 -7.573 1.421 1.00 98.75 89 GLN A N 1
ATOM 739 C CA . GLN A 1 89 ? -3.817 -8.243 0.123 1.00 98.75 89 GLN A CA 1
ATOM 740 C C . GLN A 1 89 ? -3.581 -7.290 -1.058 1.00 98.75 89 GLN A C 1
ATOM 742 O O . GLN A 1 89 ? -2.907 -7.657 -2.022 1.00 98.75 89 GLN A O 1
ATOM 747 N N . GLU A 1 90 ? -4.106 -6.063 -0.993 1.00 98.69 90 GLU A N 1
ATOM 748 C CA . GLU A 1 90 ? -3.883 -5.033 -2.016 1.00 98.69 90 GLU A CA 1
ATOM 749 C C . GLU A 1 90 ? -2.400 -4.653 -2.124 1.00 98.69 90 GLU A C 1
ATOM 751 O O . GLU A 1 90 ? -1.866 -4.575 -3.231 1.00 98.69 90 GLU A O 1
ATOM 756 N N . ILE A 1 91 ? -1.713 -4.470 -0.991 1.00 98.75 91 ILE A N 1
ATOM 757 C CA . ILE A 1 91 ? -0.270 -4.195 -0.948 1.00 98.75 91 ILE A CA 1
ATOM 758 C C . ILE A 1 91 ? 0.503 -5.351 -1.582 1.00 98.75 91 ILE A C 1
ATOM 760 O O . ILE A 1 91 ? 1.332 -5.112 -2.459 1.00 98.75 91 ILE A O 1
ATOM 764 N N . GLN A 1 92 ? 0.199 -6.598 -1.212 1.00 98.75 92 GLN A N 1
ATOM 765 C CA . GLN A 1 92 ? 0.863 -7.774 -1.777 1.00 98.75 92 GLN A CA 1
ATOM 766 C C . GLN A 1 92 ? 0.663 -7.875 -3.300 1.00 98.75 92 GLN A C 1
ATOM 768 O O . GLN A 1 92 ? 1.601 -8.192 -4.040 1.00 98.75 92 GLN A O 1
ATOM 773 N N . ALA A 1 93 ? -0.545 -7.585 -3.790 1.00 98.69 93 ALA A N 1
ATOM 774 C CA . ALA A 1 93 ? -0.826 -7.549 -5.221 1.00 98.69 93 ALA A CA 1
ATOM 775 C C . ALA A 1 93 ? 0.014 -6.469 -5.924 1.00 98.69 93 ALA A C 1
ATOM 777 O O . ALA A 1 93 ? 0.709 -6.771 -6.899 1.00 98.69 93 ALA A O 1
ATOM 778 N N . LEU A 1 94 ? 0.039 -5.244 -5.388 1.00 98.62 94 LEU A N 1
ATOM 779 C CA . LEU A 1 94 ? 0.835 -4.139 -5.927 1.00 98.62 94 LEU A CA 1
ATOM 780 C C . LEU A 1 94 ? 2.341 -4.438 -5.926 1.00 98.62 94 LEU A C 1
ATOM 782 O O . LEU A 1 94 ? 3.020 -4.132 -6.906 1.00 98.62 94 LEU A O 1
ATOM 786 N N . GLU A 1 95 ? 2.866 -5.063 -4.872 1.00 98.62 95 GLU A N 1
ATOM 787 C CA . GLU A 1 95 ? 4.266 -5.498 -4.779 1.00 98.62 95 GLU A CA 1
ATOM 788 C C . GLU A 1 95 ? 4.616 -6.541 -5.846 1.00 98.62 95 GLU A C 1
ATOM 790 O O . GLU A 1 95 ? 5.698 -6.497 -6.445 1.00 98.62 95 GLU A O 1
ATOM 795 N N . SER A 1 96 ? 3.690 -7.460 -6.134 1.00 98.62 96 SER A N 1
ATOM 796 C CA . SER A 1 96 ? 3.865 -8.441 -7.206 1.00 98.62 96 SER A CA 1
ATOM 797 C C . SER A 1 96 ? 3.897 -7.777 -8.588 1.00 98.62 96 SER A C 1
ATOM 799 O O . SER A 1 96 ? 4.702 -8.154 -9.443 1.00 98.62 96 SER A O 1
ATOM 801 N N . GLU A 1 97 ? 3.070 -6.753 -8.808 1.00 98.38 97 GLU A N 1
ATOM 802 C CA . GLU A 1 97 ? 3.038 -5.987 -10.054 1.00 98.38 97 GLU A CA 1
ATOM 803 C C . GLU A 1 97 ? 4.302 -5.128 -10.217 1.00 98.38 97 GLU A C 1
ATOM 805 O O . GLU A 1 97 ? 4.902 -5.115 -11.294 1.00 98.38 97 GLU A O 1
ATOM 810 N N . GLU A 1 98 ? 4.770 -4.476 -9.149 1.00 98.62 98 GLU A N 1
ATOM 811 C CA . GLU A 1 98 ? 6.040 -3.735 -9.127 1.00 98.62 98 GLU A CA 1
ATOM 812 C C . GLU A 1 98 ? 7.227 -4.650 -9.459 1.00 98.62 98 GLU A C 1
ATOM 814 O O . GLU A 1 98 ? 8.050 -4.319 -10.321 1.00 98.62 98 GLU A O 1
ATOM 819 N N . SER A 1 99 ? 7.246 -5.854 -8.878 1.00 98.44 99 SER A N 1
ATOM 820 C CA . SER A 1 99 ? 8.271 -6.868 -9.141 1.00 98.44 99 SER A CA 1
ATOM 821 C C . SER A 1 99 ? 8.270 -7.315 -10.605 1.00 98.44 99 SER A C 1
ATOM 823 O O . SER A 1 99 ? 9.333 -7.452 -11.216 1.00 98.44 99 SER A O 1
ATOM 825 N N . GLN A 1 100 ? 7.090 -7.496 -11.208 1.00 98.56 100 GLN A N 1
ATOM 826 C CA . GLN A 1 100 ? 6.965 -7.818 -12.633 1.00 98.56 100 GLN A CA 1
ATOM 827 C C . GLN A 1 100 ? 7.486 -6.689 -13.527 1.00 98.56 100 GLN A C 1
ATOM 829 O O . GLN A 1 100 ? 8.161 -6.964 -14.523 1.00 98.56 100 GLN A O 1
ATOM 834 N N . ILE A 1 101 ? 7.212 -5.428 -13.182 1.00 98.44 101 ILE A N 1
ATOM 835 C CA . ILE A 1 101 ? 7.765 -4.270 -13.899 1.00 98.44 101 ILE A CA 1
ATOM 836 C C . ILE A 1 101 ? 9.293 -4.273 -13.785 1.00 98.44 101 ILE A C 1
ATOM 838 O O . ILE A 1 101 ? 9.983 -4.115 -14.792 1.00 98.44 101 ILE A O 1
ATOM 842 N N . SER A 1 102 ? 9.836 -4.528 -12.591 1.00 98.44 102 SER A N 1
ATOM 843 C CA . SER A 1 102 ? 11.283 -4.613 -12.384 1.00 98.44 102 SER A CA 1
ATOM 844 C C . SER A 1 102 ? 11.927 -5.745 -13.189 1.00 98.44 102 SER A C 1
ATOM 846 O O . SER A 1 102 ? 13.006 -5.561 -13.745 1.00 98.44 102 SER A O 1
ATOM 848 N N . ALA A 1 103 ? 11.279 -6.907 -13.283 1.00 98.44 103 ALA A N 1
ATOM 849 C CA . ALA A 1 103 ? 11.773 -8.019 -14.091 1.00 98.44 103 ALA A CA 1
ATOM 850 C C . ALA A 1 103 ? 11.788 -7.667 -15.588 1.00 98.44 103 ALA A C 1
ATOM 852 O O . ALA A 1 103 ? 12.771 -7.935 -16.280 1.00 98.44 103 ALA A O 1
ATOM 853 N N . LYS A 1 104 ? 10.727 -7.016 -16.085 1.00 97.88 104 LYS A N 1
ATOM 854 C CA . LYS A 1 104 ? 10.656 -6.528 -17.472 1.00 97.88 104 LYS A CA 1
ATOM 855 C C . LYS A 1 104 ? 11.747 -5.495 -17.765 1.00 97.88 104 LYS A C 1
ATOM 857 O O . LYS A 1 104 ? 12.420 -5.606 -18.786 1.00 97.88 104 LYS A O 1
ATOM 862 N N . GLU A 1 105 ? 11.960 -4.536 -16.864 1.00 97.88 105 GLU A N 1
ATOM 863 C CA . GLU A 1 105 ? 13.021 -3.525 -16.985 1.00 97.88 105 GLU A CA 1
ATOM 864 C C . GLU A 1 105 ? 14.410 -4.166 -17.065 1.00 97.88 105 GLU A C 1
ATOM 866 O O . GLU A 1 105 ? 15.203 -3.799 -17.933 1.00 97.88 105 GLU A O 1
ATOM 871 N N . GLN A 1 106 ? 14.671 -5.182 -16.239 1.00 98.19 106 GLN A N 1
ATOM 872 C CA . GLN A 1 106 ? 15.947 -5.892 -16.237 1.00 98.19 106 GLN A CA 1
ATOM 873 C C . GLN A 1 106 ? 16.198 -6.654 -17.547 1.00 98.19 106 GLN A C 1
ATOM 875 O O . GLN A 1 106 ? 17.321 -6.655 -18.051 1.00 98.19 106 GLN A O 1
ATOM 880 N N . ILE A 1 107 ? 15.164 -7.269 -18.130 1.00 97.94 107 ILE A N 1
ATOM 881 C CA . ILE A 1 107 ? 15.266 -7.930 -19.442 1.00 97.94 107 ILE A CA 1
ATOM 882 C C . ILE A 1 107 ? 15.626 -6.910 -20.530 1.00 97.94 107 ILE A C 1
ATOM 884 O O . ILE A 1 107 ? 16.473 -7.188 -21.379 1.00 97.94 107 ILE A O 1
ATOM 888 N N . ILE A 1 108 ? 15.004 -5.727 -20.515 1.00 97.19 108 ILE A N 1
ATOM 889 C CA . ILE A 1 108 ? 15.307 -4.655 -21.475 1.00 97.19 108 ILE A CA 1
ATOM 890 C C . ILE A 1 108 ? 16.749 -4.167 -21.294 1.00 97.19 108 ILE A C 1
ATOM 892 O O . ILE A 1 108 ? 17.471 -3.997 -22.276 1.00 97.19 108 ILE A O 1
ATOM 896 N N . LEU A 1 109 ? 17.186 -3.980 -20.046 1.00 96.25 109 LEU A N 1
ATOM 897 C CA . LEU A 1 109 ? 18.550 -3.563 -19.732 1.00 96.25 109 LEU A CA 1
ATOM 898 C C . LEU A 1 109 ? 19.588 -4.562 -20.258 1.00 96.25 109 LEU A C 1
ATOM 900 O O . LEU A 1 109 ? 20.615 -4.143 -20.786 1.00 96.25 109 LEU A O 1
ATOM 904 N N . GLU A 1 110 ? 19.335 -5.865 -20.135 1.00 96.94 110 GLU A N 1
ATOM 905 C CA . GLU A 1 110 ? 20.269 -6.878 -20.626 1.00 96.94 110 GLU A CA 1
ATOM 906 C C . GLU A 1 110 ? 20.346 -6.891 -22.157 1.00 96.94 110 GLU A C 1
ATOM 908 O O . GLU A 1 110 ? 21.445 -6.872 -22.710 1.00 96.94 110 GLU A O 1
ATOM 913 N N . LYS A 1 111 ? 19.203 -6.774 -22.847 1.00 95.38 111 LYS A N 1
ATOM 914 C CA . LYS A 1 111 ? 19.172 -6.626 -24.313 1.00 95.38 111 LYS A CA 1
ATOM 915 C C . LYS A 1 111 ? 19.982 -5.420 -24.794 1.00 95.38 111 LYS A C 1
ATOM 917 O O . LYS A 1 111 ? 20.694 -5.524 -25.786 1.00 95.38 111 LYS A O 1
ATOM 922 N N . LEU A 1 112 ? 19.903 -4.290 -24.086 1.00 94.88 112 LEU A N 1
ATOM 923 C CA . LEU A 1 112 ? 20.688 -3.092 -24.405 1.00 94.88 112 LEU A CA 1
ATOM 924 C C . LEU A 1 112 ? 22.203 -3.323 -24.248 1.00 94.88 112 LEU A C 1
ATOM 926 O O . LEU A 1 112 ? 22.993 -2.856 -25.067 1.00 94.88 112 LEU A O 1
ATOM 930 N N . LYS A 1 113 ? 22.633 -4.076 -23.227 1.00 94.25 113 LYS A N 1
ATOM 931 C CA . LYS A 1 113 ? 24.055 -4.427 -23.064 1.00 94.25 113 LYS A CA 1
ATOM 932 C C . LYS A 1 113 ? 24.540 -5.377 -24.152 1.00 94.25 113 LYS A C 1
ATOM 934 O O . LYS A 1 113 ? 25.672 -5.245 -24.614 1.00 94.25 113 LYS A O 1
ATOM 939 N N . GLU A 1 114 ? 23.713 -6.338 -24.557 1.00 93.12 114 GLU A N 1
ATOM 940 C CA . GLU A 1 114 ? 24.033 -7.258 -25.651 1.00 93.12 114 GLU A CA 1
ATOM 941 C C . GLU A 1 114 ? 24.222 -6.503 -26.971 1.00 93.12 114 GLU A C 1
ATOM 943 O O . GLU A 1 114 ? 25.199 -6.757 -27.681 1.00 93.12 114 GLU A O 1
ATOM 948 N N . THR A 1 115 ? 23.355 -5.529 -27.274 1.00 89.62 115 THR A N 1
ATOM 949 C CA . THR A 1 115 ? 23.506 -4.688 -28.472 1.00 89.62 115 THR A CA 1
ATOM 950 C C . THR A 1 115 ? 24.767 -3.828 -28.411 1.00 89.62 115 THR A C 1
ATOM 952 O O . THR A 1 115 ? 25.505 -3.767 -29.395 1.00 89.62 115 THR A O 1
ATOM 955 N N . GLU A 1 116 ? 25.080 -3.235 -27.254 1.00 88.88 116 GLU A N 1
ATOM 956 C CA . GLU A 1 116 ? 26.305 -2.446 -27.065 1.00 88.88 116 GLU A CA 1
ATOM 957 C C . GLU A 1 116 ? 27.569 -3.309 -27.224 1.00 88.88 116 GLU A C 1
ATOM 959 O O . GLU A 1 116 ? 28.535 -2.917 -27.887 1.00 88.88 116 GLU A O 1
ATOM 964 N N . LYS A 1 117 ? 27.567 -4.514 -26.644 1.00 91.94 117 LYS A N 1
ATOM 965 C CA . LYS A 1 117 ? 28.680 -5.461 -26.755 1.00 91.94 117 LYS A CA 1
ATOM 966 C C . LYS A 1 117 ? 28.872 -5.926 -28.196 1.00 91.94 117 LYS A C 1
ATOM 968 O O . LYS A 1 117 ? 29.994 -5.881 -28.694 1.00 91.94 117 LYS A O 1
ATOM 973 N N . SER A 1 118 ? 27.789 -6.298 -28.880 1.00 88.75 118 SER A N 1
ATOM 974 C CA . SER A 1 118 ? 27.831 -6.694 -30.291 1.00 88.75 118 SER A CA 1
ATOM 975 C C . SER A 1 118 ? 28.417 -5.591 -31.170 1.00 88.75 118 SER A C 1
ATOM 977 O O . SER A 1 118 ? 29.172 -5.884 -32.097 1.00 88.75 118 SER A O 1
ATOM 979 N N . PHE A 1 119 ? 28.095 -4.326 -30.890 1.00 87.38 119 PHE A N 1
ATOM 980 C CA . PHE A 1 119 ? 28.660 -3.196 -31.618 1.00 87.38 119 PHE A CA 1
ATOM 981 C C . PHE A 1 119 ? 30.167 -3.040 -31.362 1.00 87.38 119 PHE A C 1
ATOM 983 O O . PHE A 1 119 ? 30.938 -2.896 -32.311 1.00 87.38 119 PHE A O 1
ATOM 990 N N . LYS A 1 120 ? 30.612 -3.135 -30.101 1.00 8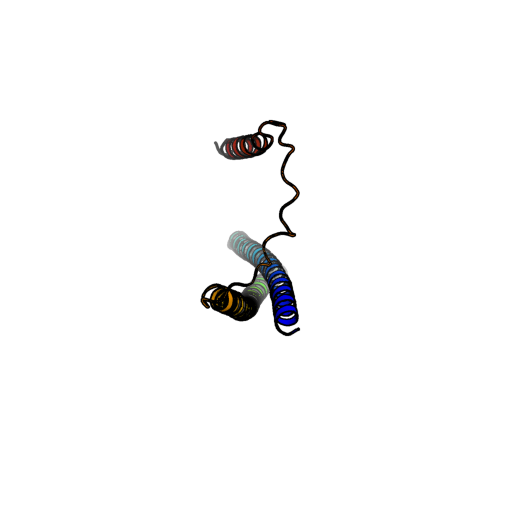8.69 120 LYS A N 1
ATOM 991 C CA . LYS A 1 120 ? 32.045 -3.087 -29.742 1.00 88.69 120 LYS A CA 1
ATOM 992 C C . LYS A 1 120 ? 32.845 -4.220 -30.388 1.00 88.69 120 LYS A C 1
ATOM 994 O O . LYS A 1 120 ? 33.945 -3.982 -30.887 1.00 88.69 120 LYS A O 1
ATOM 999 N N . ASP A 1 121 ? 32.294 -5.431 -30.408 1.00 88.50 121 ASP A N 1
ATOM 1000 C CA . ASP A 1 121 ? 32.926 -6.595 -31.034 1.00 88.50 121 ASP A CA 1
ATOM 1001 C C . ASP A 1 121 ? 33.027 -6.421 -32.559 1.00 88.50 121 ASP A C 1
ATOM 1003 O O . ASP A 1 121 ? 34.083 -6.678 -33.146 1.00 88.50 121 ASP A O 1
ATOM 1007 N N . PHE A 1 122 ? 31.977 -5.888 -33.195 1.00 86.38 122 PHE A N 1
ATOM 1008 C CA . PHE A 1 122 ? 32.007 -5.519 -34.611 1.00 86.38 122 PHE A CA 1
ATOM 1009 C C . PHE A 1 122 ? 33.085 -4.463 -34.886 1.00 86.38 122 PHE A C 1
ATOM 1011 O O . PHE A 1 122 ? 33.921 -4.664 -35.763 1.00 86.38 122 PHE A O 1
ATOM 1018 N N . GLN A 1 123 ? 33.159 -3.394 -34.088 1.00 86.00 123 GLN A N 1
ATOM 1019 C CA . GLN A 1 123 ? 34.182 -2.352 -34.224 1.00 86.00 123 GLN A CA 1
ATOM 1020 C C . GLN A 1 123 ? 35.610 -2.913 -34.096 1.00 86.00 123 GLN A C 1
ATOM 1022 O O . GLN A 1 123 ? 36.474 -2.602 -34.915 1.00 86.00 123 GLN A O 1
ATOM 1027 N N . LYS A 1 124 ? 35.860 -3.791 -33.117 1.00 87.56 124 LYS A N 1
ATOM 1028 C CA . LYS A 1 124 ? 37.172 -4.427 -32.910 1.00 87.56 124 LYS A CA 1
ATOM 1029 C C . LYS A 1 124 ? 37.592 -5.325 -34.080 1.00 87.56 124 LYS A C 1
ATOM 1031 O O . LYS A 1 124 ? 38.788 -5.433 -34.365 1.00 87.56 124 LYS A O 1
ATOM 1036 N N . SER A 1 125 ? 36.629 -5.952 -34.762 1.00 81.44 125 SER A N 1
ATOM 1037 C CA . SER A 1 125 ? 36.898 -6.787 -35.939 1.00 81.44 125 SER A CA 1
ATOM 1038 C C . SER A 1 125 ? 37.458 -5.981 -37.123 1.00 81.44 125 SER A C 1
ATOM 1040 O O . SER A 1 125 ? 38.390 -6.456 -37.766 1.00 81.44 125 SER A O 1
ATOM 1042 N N . PHE A 1 126 ? 37.014 -4.732 -37.332 1.00 73.12 126 PHE A N 1
ATOM 1043 C CA . PHE A 1 126 ? 37.592 -3.826 -38.344 1.00 73.12 126 PHE A CA 1
ATOM 1044 C C . PHE A 1 126 ? 39.010 -3.371 -37.998 1.00 73.12 126 PHE A C 1
ATOM 1046 O O . PHE A 1 126 ? 39.826 -3.152 -38.887 1.00 73.12 126 PHE A O 1
ATOM 1053 N N . SER A 1 127 ? 39.318 -3.231 -36.710 1.00 72.50 127 SER A N 1
ATOM 1054 C CA . SER A 1 127 ? 40.652 -2.829 -36.252 1.00 72.50 127 SER A CA 1
ATOM 1055 C C . SER A 1 127 ? 41.677 -3.970 -36.273 1.00 72.50 127 SER A C 1
ATOM 1057 O O . SER A 1 127 ? 42.864 -3.708 -36.116 1.00 72.50 127 SER A O 1
ATOM 1059 N N . SER A 1 128 ? 41.240 -5.227 -36.430 1.00 59.00 128 SER A N 1
ATOM 1060 C CA . SER A 1 128 ? 42.111 -6.414 -36.357 1.00 59.00 128 SER A CA 1
ATOM 1061 C C . SER A 1 128 ? 42.468 -7.015 -37.725 1.00 59.00 128 SER A C 1
ATOM 1063 O O . SER A 1 128 ? 43.284 -7.933 -37.783 1.00 59.00 128 SER A O 1
ATOM 1065 N N . THR A 1 129 ? 41.889 -6.524 -38.827 1.00 48.28 129 THR A N 1
ATOM 1066 C CA . THR A 1 129 ? 42.318 -6.889 -40.185 1.00 48.28 129 THR A CA 1
ATOM 1067 C C . THR A 1 129 ? 43.564 -6.100 -40.578 1.00 48.28 129 THR A C 1
ATOM 1069 O O . THR A 1 129 ? 43.508 -4.887 -40.765 1.00 48.28 129 THR A O 1
ATOM 1072 N N . ASP A 1 130 ? 44.681 -6.815 -40.702 1.00 50.91 130 ASP A N 1
ATOM 1073 C CA . ASP A 1 130 ? 45.930 -6.364 -41.316 1.00 50.91 130 ASP A CA 1
ATOM 1074 C C . ASP A 1 130 ? 45.650 -5.810 -42.727 1.00 50.91 130 ASP A C 1
ATOM 1076 O O . ASP A 1 130 ? 45.342 -6.548 -43.663 1.00 50.91 130 ASP A O 1
ATOM 1080 N N . GLY A 1 131 ? 45.631 -4.484 -42.844 1.00 48.97 131 GLY A N 1
ATOM 1081 C CA . GLY A 1 131 ? 45.190 -3.770 -44.041 1.00 48.97 131 GLY A CA 1
ATOM 1082 C C . GLY A 1 131 ? 44.794 -2.342 -43.694 1.00 48.97 131 GLY A C 1
ATOM 1083 O O . GLY A 1 131 ? 43.615 -2.025 -43.571 1.00 48.97 131 GLY A O 1
ATOM 1084 N N . GLY A 1 132 ? 45.803 -1.499 -43.467 1.00 48.69 132 GLY A N 1
ATOM 1085 C CA . GLY A 1 132 ? 45.650 -0.155 -42.920 1.00 48.69 132 GLY A CA 1
ATOM 1086 C C . GLY A 1 132 ? 44.632 0.727 -43.643 1.00 48.69 132 GLY A C 1
ATOM 1087 O O . GLY A 1 132 ? 44.640 0.844 -44.867 1.00 48.69 132 GLY A O 1
ATOM 1088 N N . VAL A 1 133 ? 43.823 1.442 -42.859 1.00 45.25 133 VAL A N 1
ATOM 1089 C CA . VAL A 1 133 ? 43.169 2.667 -43.318 1.00 45.25 133 VAL A CA 1
ATOM 1090 C C . VAL A 1 133 ? 43.291 3.738 -42.238 1.00 45.25 133 VAL A C 1
ATOM 1092 O O . VAL A 1 133 ? 42.776 3.622 -41.129 1.00 45.25 133 VAL A O 1
ATOM 1095 N N . VAL A 1 134 ? 44.026 4.781 -42.605 1.00 49.66 134 VAL A N 1
AT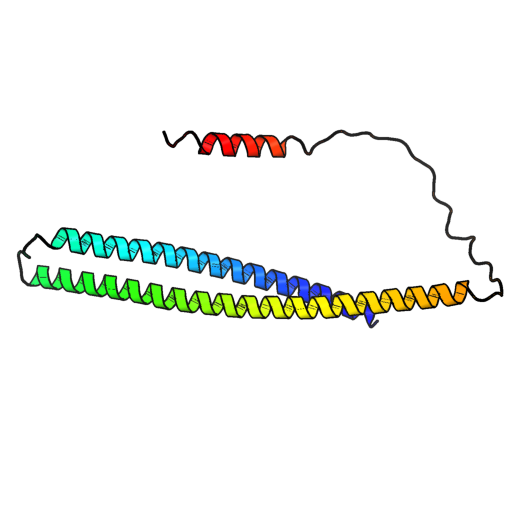OM 1096 C CA . VAL A 1 134 ? 44.320 5.999 -41.854 1.00 49.66 134 VAL A CA 1
ATOM 1097 C C . VAL A 1 134 ? 43.042 6.837 -41.736 1.00 49.66 134 VAL A C 1
ATOM 1099 O O . VAL A 1 134 ? 42.680 7.531 -42.678 1.00 49.66 134 VAL A O 1
ATOM 1102 N N . TRP A 1 135 ? 42.352 6.794 -40.594 1.00 46.41 135 TRP A N 1
ATOM 1103 C CA . TRP A 1 135 ? 41.294 7.773 -40.258 1.00 46.41 135 TRP A CA 1
ATOM 1104 C C . TRP A 1 135 ? 41.550 8.490 -38.925 1.00 46.41 135 TRP A C 1
ATOM 1106 O O . TRP A 1 135 ? 40.769 9.340 -38.499 1.00 46.41 135 TRP A O 1
ATOM 1116 N N . GLU A 1 136 ? 42.673 8.206 -38.270 1.00 43.59 136 GLU A N 1
ATOM 1117 C CA . GLU A 1 136 ? 42.989 8.713 -36.936 1.00 43.59 136 GLU A CA 1
ATOM 1118 C C . GLU A 1 136 ? 43.759 10.042 -36.983 1.00 43.59 136 GLU A C 1
ATOM 1120 O O . GLU A 1 136 ? 44.906 10.142 -36.556 1.00 43.59 136 GLU A O 1
ATOM 1125 N N . SER A 1 137 ? 43.163 11.093 -37.557 1.00 45.09 137 SER A N 1
ATOM 1126 C CA . SER A 1 137 ? 43.775 12.439 -37.522 1.00 45.09 137 SER A CA 1
ATOM 1127 C C . SER A 1 137 ? 42.808 13.629 -37.498 1.00 45.09 137 SER A C 1
ATOM 1129 O O . SER A 1 137 ? 43.247 14.754 -37.723 1.00 45.09 137 SER A O 1
ATOM 1131 N N . VAL A 1 138 ? 41.512 13.457 -37.194 1.00 42.81 138 VAL A N 1
ATOM 1132 C CA . VAL A 1 138 ? 40.572 14.609 -37.188 1.00 42.81 138 VAL A CA 1
ATOM 1133 C C . VAL A 1 138 ? 39.639 14.667 -35.971 1.00 42.81 138 VAL A C 1
ATOM 1135 O O . VAL A 1 138 ? 38.571 15.252 -36.057 1.00 42.81 138 VAL A O 1
ATOM 1138 N N . LEU A 1 139 ? 40.002 14.116 -34.807 1.00 44.75 139 LEU A N 1
ATOM 1139 C CA . LEU A 1 139 ? 39.160 14.282 -33.603 1.00 44.75 139 LEU A CA 1
ATOM 1140 C C . LEU A 1 139 ? 39.919 14.454 -32.279 1.00 44.75 139 LEU A C 1
ATOM 1142 O O . LEU A 1 139 ? 39.345 14.254 -31.216 1.00 44.75 139 LEU A O 1
ATOM 1146 N N . LEU A 1 140 ? 41.182 14.891 -32.314 1.00 41.78 140 LEU A N 1
ATOM 1147 C CA . LEU A 1 140 ? 41.916 15.259 -31.098 1.00 41.78 140 LEU A CA 1
ATOM 1148 C C . LEU A 1 140 ? 42.621 16.610 -31.274 1.00 41.78 140 LEU A C 1
ATOM 1150 O O . LEU A 1 140 ? 43.826 16.703 -31.497 1.00 41.78 140 LEU A O 1
ATOM 1154 N N . LYS A 1 141 ? 41.845 17.692 -31.194 1.00 42.22 141 LYS A N 1
ATOM 1155 C CA . LYS A 1 141 ? 42.395 19.030 -30.956 1.00 42.22 141 LYS A CA 1
ATOM 1156 C C . LYS A 1 141 ? 41.488 19.767 -29.985 1.00 42.22 141 LYS A C 1
ATOM 1158 O O . LYS A 1 141 ? 40.476 20.336 -30.372 1.00 42.22 141 LYS A O 1
ATOM 1163 N N . GLY A 1 142 ? 41.844 19.679 -28.708 1.00 34.56 142 GLY A N 1
ATOM 1164 C CA . GLY A 1 142 ? 41.104 20.322 -27.631 1.00 34.56 142 GLY A CA 1
ATOM 1165 C C . GLY A 1 142 ? 41.529 19.848 -26.247 1.00 34.56 142 GLY A C 1
ATOM 1166 O O . GLY A 1 142 ? 40.680 19.435 -25.470 1.00 34.56 142 GLY A O 1
ATOM 1167 N N . HIS A 1 143 ? 42.825 19.884 -25.937 1.00 31.91 143 HIS A N 1
ATOM 1168 C CA . HIS A 1 143 ? 43.279 19.850 -24.549 1.00 31.91 143 HIS A CA 1
ATOM 1169 C C . HIS A 1 143 ? 44.380 20.892 -24.368 1.00 31.91 143 HIS A C 1
ATOM 1171 O O . HIS A 1 143 ? 45.486 20.677 -24.843 1.00 31.91 143 HIS A O 1
ATOM 1177 N N . GLU A 1 144 ? 44.047 22.023 -23.742 1.00 33.84 144 GLU A N 1
ATOM 1178 C CA . GLU A 1 144 ? 44.861 22.662 -22.698 1.00 33.84 144 GLU A CA 1
ATOM 1179 C C . GLU A 1 144 ? 44.198 23.955 -22.214 1.00 33.84 144 GLU A C 1
ATOM 1181 O O . GLU A 1 144 ? 44.211 24.976 -22.893 1.00 33.84 144 GLU A O 1
ATOM 1186 N N . ALA A 1 145 ? 43.633 23.891 -21.011 1.00 31.33 145 ALA A N 1
ATOM 1187 C CA . ALA A 1 145 ? 43.749 24.943 -20.006 1.00 31.33 145 ALA A CA 1
ATOM 1188 C C . ALA A 1 145 ? 43.304 24.343 -18.666 1.00 31.33 145 ALA A C 1
ATOM 1190 O O . ALA A 1 145 ? 42.144 24.426 -18.271 1.00 31.33 145 ALA A O 1
ATOM 1191 N N . ALA A 1 146 ? 44.243 23.681 -17.994 1.00 38.84 146 ALA A N 1
ATOM 1192 C CA . ALA A 1 146 ? 44.151 23.458 -16.562 1.00 38.84 146 ALA A CA 1
ATOM 1193 C C . ALA A 1 146 ? 44.536 24.765 -15.848 1.00 38.84 146 ALA A C 1
ATOM 1195 O O . ALA A 1 146 ? 45.611 25.309 -16.094 1.00 38.84 146 ALA A O 1
ATOM 1196 N N . SER A 1 147 ? 43.659 25.265 -14.983 1.00 34.81 147 SER A N 1
ATOM 1197 C CA . SER A 1 147 ? 43.949 26.131 -13.826 1.00 34.81 147 SER A CA 1
ATOM 1198 C C . SER A 1 147 ? 42.659 26.154 -13.005 1.00 34.81 147 SER A C 1
ATOM 1200 O O . SER A 1 147 ? 41.651 26.694 -13.442 1.00 34.81 147 SER A O 1
ATOM 1202 N N . ASP A 1 148 ? 42.530 25.241 -12.051 1.00 37.62 148 ASP A N 1
ATOM 1203 C CA . ASP A 1 148 ? 42.899 25.452 -10.646 1.00 37.62 148 ASP A CA 1
ATOM 1204 C C . ASP A 1 148 ? 41.910 26.382 -9.929 1.00 37.62 148 ASP A C 1
ATOM 1206 O O . ASP A 1 148 ? 42.071 27.597 -9.902 1.00 37.62 148 ASP A O 1
ATOM 1210 N N . ILE A 1 149 ? 40.861 25.772 -9.368 1.00 38.94 149 ILE A N 1
ATOM 1211 C CA . ILE A 1 149 ? 40.134 26.288 -8.208 1.00 38.94 149 ILE A CA 1
ATOM 1212 C C . ILE A 1 149 ? 39.920 25.098 -7.274 1.00 38.94 149 ILE A C 1
ATOM 1214 O O . ILE A 1 149 ? 39.014 24.278 -7.434 1.00 38.94 149 ILE A O 1
ATOM 1218 N N . THR A 1 150 ? 40.806 25.002 -6.291 1.00 45.56 150 THR A N 1
ATOM 1219 C CA . THR A 1 150 ? 40.532 24.368 -5.010 1.00 45.56 150 THR A CA 1
ATOM 1220 C C . THR A 1 150 ? 39.426 25.152 -4.306 1.00 45.56 150 THR A C 1
ATOM 1222 O O . THR A 1 150 ? 39.688 26.229 -3.776 1.00 45.56 150 THR A O 1
ATOM 1225 N N . GLU A 1 151 ? 38.209 24.611 -4.249 1.00 40.47 151 GLU A N 1
ATOM 1226 C CA . GLU A 1 151 ? 37.214 25.051 -3.272 1.00 40.47 151 GLU A CA 1
ATOM 1227 C C . GLU A 1 151 ? 36.745 23.885 -2.400 1.00 40.47 151 GLU A C 1
ATOM 1229 O O . GLU A 1 151 ? 36.174 22.876 -2.809 1.00 40.47 151 GLU A O 1
ATOM 1234 N N . THR A 1 152 ? 37.100 24.077 -1.143 1.00 37.25 152 THR A N 1
ATOM 1235 C CA . THR A 1 152 ? 36.817 23.352 0.078 1.00 37.25 152 THR A CA 1
ATOM 1236 C C . THR A 1 152 ? 35.362 22.904 0.240 1.00 37.25 152 THR A C 1
ATOM 1238 O O . THR A 1 152 ? 34.444 23.716 0.278 1.00 37.25 152 THR A O 1
ATOM 1241 N N . SER A 1 153 ? 35.194 21.600 0.473 1.00 46.28 153 SER A N 1
ATOM 1242 C CA . SER A 1 153 ? 34.402 21.018 1.570 1.00 46.28 153 SER A CA 1
ATOM 1243 C C . SER A 1 153 ? 33.189 21.834 2.058 1.00 46.28 153 SER A C 1
ATOM 1245 O O . SER A 1 153 ? 33.236 22.470 3.109 1.00 46.28 153 SER A O 1
ATOM 1247 N N . SER A 1 154 ? 32.064 21.727 1.344 1.00 47.84 154 SER A N 1
ATOM 1248 C CA . SER A 1 154 ? 30.746 22.253 1.754 1.00 47.84 154 SER A CA 1
ATOM 1249 C C . SER A 1 154 ? 29.734 21.133 2.085 1.00 47.84 154 SER A C 1
ATOM 1251 O O . SER A 1 154 ? 28.522 21.298 1.982 1.00 47.84 154 SER A O 1
ATOM 1253 N N . ALA A 1 155 ? 30.220 19.950 2.482 1.00 47.44 155 ALA A N 1
ATOM 1254 C CA . ALA A 1 155 ? 29.374 18.814 2.880 1.00 47.44 155 ALA A CA 1
ATOM 1255 C C . ALA A 1 155 ? 29.469 18.461 4.380 1.00 47.44 155 ALA A C 1
ATOM 1257 O O . ALA A 1 155 ? 28.722 17.611 4.862 1.00 47.44 155 ALA A O 1
ATOM 1258 N N . ASP A 1 156 ? 30.336 19.144 5.139 1.00 46.59 156 ASP A N 1
ATOM 1259 C CA . ASP A 1 156 ? 30.629 18.828 6.548 1.00 46.59 156 ASP A CA 1
ATOM 1260 C C . ASP A 1 156 ? 29.934 19.762 7.562 1.00 46.59 156 ASP A C 1
ATOM 1262 O O . ASP A 1 156 ? 30.386 19.961 8.685 1.00 46.59 156 ASP A O 1
ATOM 1266 N N . MET A 1 157 ? 28.795 20.350 7.183 1.00 45.56 157 MET A N 1
ATOM 1267 C CA . MET A 1 157 ? 27.883 21.021 8.130 1.00 45.56 157 MET A CA 1
ATOM 1268 C C . MET A 1 157 ? 26.590 20.220 8.343 1.00 45.56 157 MET A C 1
ATOM 1270 O O . MET A 1 157 ? 25.955 20.314 9.394 1.00 45.56 157 MET A O 1
ATOM 1274 N N . THR A 1 158 ? 26.219 19.344 7.406 1.00 44.06 158 THR A N 1
ATOM 1275 C CA . THR A 1 158 ? 24.935 18.622 7.435 1.00 44.06 158 THR A CA 1
ATOM 1276 C C . THR A 1 158 ? 24.968 17.363 8.308 1.00 44.06 158 THR A C 1
ATOM 1278 O O . THR A 1 158 ? 23.928 16.915 8.796 1.00 44.06 158 THR A O 1
ATOM 1281 N N . ILE A 1 159 ? 26.155 16.801 8.566 1.00 47.91 159 ILE A N 1
ATOM 1282 C CA . ILE A 1 159 ? 26.323 15.599 9.402 1.00 47.91 159 ILE A CA 1
ATOM 1283 C C . ILE A 1 159 ? 26.313 15.953 10.899 1.00 47.91 159 ILE A C 1
ATOM 1285 O O . ILE A 1 159 ? 25.841 15.166 11.724 1.00 47.91 159 ILE A O 1
ATOM 1289 N N . LYS A 1 160 ? 26.744 17.163 11.279 1.00 45.72 160 LYS A N 1
ATOM 1290 C CA . LYS A 1 160 ? 26.796 17.573 12.692 1.00 45.72 160 LYS A CA 1
ATOM 1291 C C . LYS A 1 160 ? 25.424 17.951 13.256 1.00 45.72 160 LYS A C 1
ATOM 1293 O O . LYS A 1 160 ? 25.119 17.587 14.390 1.00 45.72 160 LYS A O 1
ATOM 1298 N N . VAL A 1 161 ? 24.553 18.557 12.442 1.00 48.88 161 VAL A N 1
ATOM 1299 C CA . VAL A 1 161 ? 23.163 18.874 12.831 1.00 48.88 161 VAL A CA 1
ATOM 1300 C C . VAL A 1 161 ? 22.356 17.597 13.107 1.00 48.88 161 VAL A C 1
ATOM 1302 O O . VAL A 1 161 ? 21.573 17.546 14.053 1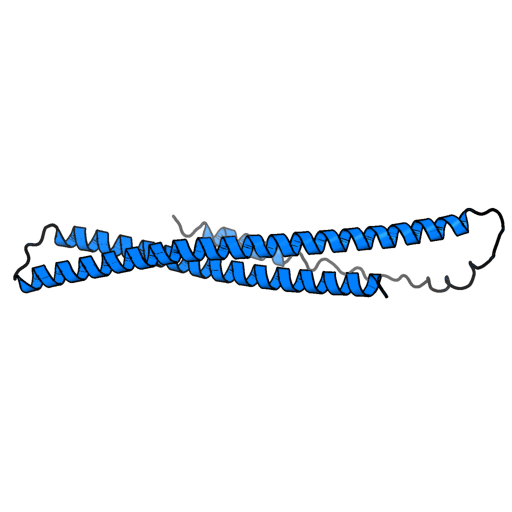.00 48.88 161 VAL A O 1
ATOM 1305 N N . ARG A 1 162 ? 22.621 16.515 12.363 1.00 50.03 162 ARG A N 1
ATOM 1306 C CA . ARG A 1 162 ? 21.939 15.224 12.548 1.00 50.03 162 ARG A CA 1
ATOM 1307 C C . ARG A 1 162 ? 22.434 14.445 13.778 1.00 50.03 162 ARG A C 1
ATOM 1309 O O . ARG A 1 162 ? 21.674 13.674 14.356 1.00 50.03 162 ARG A O 1
ATOM 1316 N N . ARG A 1 163 ? 23.672 14.688 14.231 1.00 47.28 163 ARG A N 1
ATOM 1317 C CA . ARG A 1 163 ? 24.236 14.066 15.445 1.00 47.28 163 ARG A CA 1
ATOM 1318 C C . ARG A 1 163 ? 23.814 14.791 16.735 1.00 47.28 163 ARG A C 1
ATOM 1320 O O . ARG A 1 163 ? 23.672 14.140 17.764 1.00 47.28 163 ARG A O 1
ATOM 1327 N N . LEU A 1 164 ? 23.532 16.096 16.675 1.00 47.56 164 LEU A N 1
ATOM 1328 C CA . LEU A 1 164 ? 22.979 16.851 17.811 1.00 47.56 164 LEU A CA 1
ATOM 1329 C C . LEU A 1 164 ? 21.481 16.578 18.029 1.00 47.56 164 LEU A C 1
ATOM 1331 O O . LEU A 1 164 ? 21.053 16.437 19.172 1.00 47.56 164 LEU A O 1
ATOM 1335 N N . PHE A 1 165 ? 20.700 16.390 16.958 1.00 49.62 165 PHE A N 1
ATOM 1336 C CA . PHE A 1 165 ? 19.279 16.033 17.080 1.00 49.62 165 PHE A CA 1
ATOM 1337 C C . PHE A 1 165 ? 19.051 14.634 17.672 1.00 49.62 165 PHE A C 1
ATOM 1339 O O . PHE A 1 165 ? 18.100 14.436 18.422 1.00 49.62 165 PHE A O 1
ATOM 1346 N N . SER A 1 166 ? 19.957 13.683 17.425 1.00 48.94 166 SER A N 1
ATOM 1347 C CA . SER A 1 166 ? 19.870 12.352 18.038 1.00 48.94 166 SER A CA 1
ATOM 1348 C C . SER A 1 166 ? 20.284 12.335 19.518 1.00 48.94 166 SER A C 1
ATOM 1350 O O . SER A 1 166 ? 19.864 11.441 20.244 1.00 48.94 166 SER A O 1
ATOM 1352 N N . SER A 1 167 ? 21.075 13.313 19.985 1.00 44.44 167 SER A N 1
ATOM 1353 C CA . SER A 1 167 ? 21.486 13.412 21.395 1.00 44.44 167 SER A CA 1
ATOM 1354 C C . SER A 1 167 ? 20.435 14.098 22.274 1.00 44.44 167 SER A C 1
ATOM 1356 O O . SER A 1 167 ? 20.365 13.798 23.460 1.00 44.44 167 SER A O 1
ATOM 1358 N N . LEU A 1 168 ? 19.602 14.986 21.716 1.00 48.66 168 LEU A N 1
ATOM 1359 C CA . LEU A 1 168 ? 18.556 15.680 22.481 1.00 48.66 168 LEU A CA 1
ATOM 1360 C C . LEU A 1 168 ? 17.318 14.797 22.731 1.00 48.66 168 LEU A C 1
ATOM 1362 O O . LEU A 1 168 ? 16.620 14.980 23.722 1.00 48.66 168 LEU A O 1
ATOM 1366 N N . ILE A 1 169 ? 17.077 13.796 21.877 1.00 50.72 169 ILE A N 1
ATOM 1367 C CA . ILE A 1 169 ? 15.945 12.859 22.007 1.00 50.72 169 ILE A CA 1
ATOM 1368 C C . ILE A 1 169 ? 16.202 11.787 23.085 1.00 50.72 169 ILE A C 1
ATOM 1370 O O . ILE A 1 169 ? 15.258 11.272 23.675 1.00 50.72 169 ILE A O 1
ATOM 1374 N N . LEU A 1 170 ? 17.464 11.501 23.423 1.00 50.28 170 LEU A N 1
ATOM 1375 C CA . LEU A 1 170 ? 17.833 10.529 24.464 1.00 50.28 170 LEU A CA 1
ATOM 1376 C C . LEU A 1 170 ? 17.895 11.109 25.888 1.00 50.28 170 LEU A C 1
ATOM 1378 O O . LEU A 1 170 ? 18.152 10.360 26.825 1.00 50.28 170 LEU A O 1
ATOM 1382 N N . GLN A 1 171 ? 17.636 12.408 26.076 1.00 47.34 171 GLN A N 1
ATOM 1383 C CA . GLN A 1 171 ? 17.767 13.073 27.382 1.00 47.34 171 GLN A CA 1
ATOM 1384 C C . GLN A 1 171 ? 16.435 13.549 27.990 1.00 47.34 171 GLN A C 1
ATOM 1386 O O . GLN A 1 171 ? 16.436 14.198 29.028 1.00 47.34 171 GLN A O 1
ATOM 1391 N N . VAL A 1 172 ? 15.297 13.196 27.376 1.00 50.97 172 VAL A N 1
ATOM 1392 C CA . VAL A 1 172 ? 13.936 13.519 27.865 1.00 50.97 172 VAL A CA 1
ATOM 1393 C C . VAL A 1 172 ? 13.231 12.288 28.474 1.00 50.97 172 VAL A C 1
ATOM 1395 O O . VAL A 1 172 ? 12.035 12.312 28.735 1.00 50.97 172 VAL A O 1
ATOM 1398 N N . HIS A 1 173 ? 13.949 11.190 28.726 1.00 51.25 173 HIS A N 1
ATOM 1399 C CA . HIS A 1 173 ? 13.430 10.012 29.442 1.00 51.25 173 HIS A CA 1
ATOM 1400 C C . HIS A 1 173 ? 14.364 9.591 30.588 1.00 51.25 173 HIS A C 1
ATOM 1402 O O . HIS A 1 173 ? 14.910 8.488 30.594 1.00 51.25 173 HIS A O 1
ATOM 1408 N N . LEU A 1 174 ? 14.535 10.497 31.553 1.00 49.06 174 LEU A N 1
ATOM 1409 C CA . LEU A 1 174 ? 14.892 10.209 32.945 1.00 49.06 174 LEU A CA 1
ATOM 1410 C C . LEU A 1 174 ? 14.268 11.278 33.844 1.00 49.06 174 LEU A C 1
ATOM 1412 O O . LEU A 1 174 ? 14.502 12.474 33.562 1.00 49.06 174 LEU A O 1
#

Organism: Molossus molossus (NCBI:txid27622)

Sequence (174 aa):
MAEAELHKERLQAIAEKRKRQTEIEGKRQELDEQILLLQHCKSKLLREKWLLQGMPAGTAEEEEARRQQSEEDEFRVKQLEDNIQRLEQEIQALESEESQISAKEQIILEKLKETEKSFKDFQKSFSSTDGGVVWESVLLKGHEAASDITETSSADMTIKVRRLFSSLILQVHL

Radius of gyration: 32.95 Å; chains: 1; bounding box: 79×35×83 Å

Foldseek 3Di:
DVLVVLVVLLVVLVVVLVVLVVVLVVLVVVLVVLVVVLVVLVVVLVVLCVVCVPPDQPDPVSVVVSVVVSVVSVVSNVVSVVVSVVSVVVSVVSVVVSVVSVVVSVVSVVVSVVVVVVVVVVVVVVVPDPDDDDPPDPDDDDDDDDDDDDDDDPPPPVVVVVVVVVVVVVPPPD

Secondary structure (DSSP, 8-state):
-HHHHHHHHHHHHHHHHHHHHHHHHHHHHHHHHHHHHHHHHHHHHHHHHHHHTT---SSHHHHHHHHHHHHHHHHHHHHHHHHHHHHHHHHHHHHHHHHHHHHHHHHHHHHHHHHHHHHHHHHHHHHSSSS----TTSS--------------SSSSHHHHHHHHHHHGGGS--

InterPro domains:
  IPR004965 Paralemmin [PF03285] (15-141)

pLDDT: mean 80.93, std 22.66, range [31.33, 98.81]